Protein AF-A0A1F3CDJ4-F1 (afdb_monomer)

Structure (mmCIF, N/CA/C/O backbone):
data_AF-A0A1F3CDJ4-F1
#
_entry.id   AF-A0A1F3CDJ4-F1
#
loop_
_atom_site.group_PDB
_atom_site.id
_atom_site.type_symbol
_atom_site.label_atom_id
_atom_site.label_alt_id
_atom_site.label_comp_id
_atom_site.label_asym_id
_atom_site.label_entity_id
_atom_site.label_seq_id
_atom_site.pdbx_PDB_ins_code
_atom_site.Cartn_x
_atom_site.Cartn_y
_atom_site.Cartn_z
_atom_site.occupancy
_atom_site.B_iso_or_equiv
_atom_site.auth_seq_id
_atom_site.auth_comp_id
_atom_site.auth_asym_id
_atom_site.auth_atom_id
_atom_site.pdbx_PDB_model_num
ATOM 1 N N . GLN A 1 1 ? 16.423 -4.834 -14.154 1.00 79.31 1 GLN A N 1
ATOM 2 C CA . GLN A 1 1 ? 15.509 -4.507 -15.271 1.00 79.31 1 GLN A CA 1
ATOM 3 C C . GLN A 1 1 ? 14.191 -3.932 -14.757 1.00 79.31 1 GLN A C 1
ATOM 5 O O . GLN A 1 1 ? 13.836 -2.858 -15.217 1.00 79.31 1 GLN A O 1
ATOM 10 N N . LEU A 1 2 ? 13.538 -4.529 -13.748 1.00 88.25 2 LEU A N 1
ATOM 11 C CA . LEU A 1 2 ? 12.304 -3.967 -13.167 1.00 88.25 2 LEU A CA 1
ATOM 12 C C . LEU A 1 2 ? 12.450 -2.545 -12.601 1.00 88.25 2 LEU A C 1
ATOM 14 O O . LEU A 1 2 ? 11.589 -1.713 -12.847 1.00 88.25 2 LEU A O 1
ATOM 18 N N . ALA A 1 3 ? 13.559 -2.225 -11.926 1.00 91.75 3 ALA A N 1
ATOM 19 C CA . ALA A 1 3 ? 13.799 -0.868 -11.419 1.00 91.75 3 ALA A CA 1
ATOM 20 C C . ALA A 1 3 ? 13.707 0.211 -12.522 1.00 91.75 3 ALA A C 1
ATOM 22 O O . ALA A 1 3 ? 13.086 1.249 -12.319 1.00 91.75 3 ALA A O 1
ATOM 23 N N . ALA A 1 4 ? 14.233 -0.077 -13.720 1.00 93.12 4 ALA A N 1
ATOM 24 C CA . ALA A 1 4 ? 14.159 0.831 -14.864 1.00 93.12 4 ALA A CA 1
ATOM 25 C C . ALA A 1 4 ? 12.726 0.976 -15.405 1.00 93.12 4 ALA A C 1
ATOM 27 O O . ALA A 1 4 ? 12.320 2.082 -15.734 1.00 93.12 4 ALA A O 1
ATOM 28 N N . VAL A 1 5 ? 11.954 -0.118 -15.441 1.00 94.12 5 VAL A N 1
ATOM 29 C CA . VAL A 1 5 ? 10.531 -0.109 -15.840 1.00 94.12 5 VAL A CA 1
ATOM 30 C C . VAL A 1 5 ? 9.687 0.749 -14.893 1.00 94.12 5 VAL A C 1
ATOM 32 O O . VAL A 1 5 ? 8.741 1.400 -15.319 1.00 94.12 5 VAL A O 1
ATOM 35 N N . LEU A 1 6 ? 10.046 0.779 -13.610 1.00 94.00 6 LEU A N 1
ATOM 36 C CA . LEU A 1 6 ? 9.374 1.587 -12.592 1.00 94.00 6 LEU A CA 1
ATOM 37 C C . LEU A 1 6 ? 9.964 2.996 -12.432 1.00 94.00 6 LEU A C 1
ATOM 39 O O . LEU A 1 6 ? 9.546 3.713 -11.518 1.00 94.00 6 LEU A O 1
ATOM 43 N N . GLU A 1 7 ? 10.937 3.366 -13.271 1.00 94.62 7 GLU A N 1
ATOM 44 C CA . GLU A 1 7 ? 11.663 4.641 -13.232 1.00 94.62 7 GLU A CA 1
ATOM 45 C C . GLU A 1 7 ? 12.269 4.959 -11.849 1.00 94.62 7 GLU A C 1
ATOM 47 O O . GLU A 1 7 ? 12.207 6.081 -11.345 1.00 94.62 7 GLU A O 1
ATOM 52 N N . ILE A 1 8 ? 12.856 3.946 -11.205 1.00 95.44 8 ILE A N 1
ATOM 53 C CA . ILE A 1 8 ? 13.523 4.048 -9.898 1.00 95.44 8 ILE A CA 1
ATOM 54 C C . ILE A 1 8 ? 14.904 3.398 -9.925 1.00 95.44 8 ILE A C 1
ATOM 56 O O . ILE A 1 8 ? 15.231 2.581 -10.785 1.00 95.44 8 ILE A O 1
ATOM 60 N N . ASP A 1 9 ? 15.728 3.738 -8.939 1.00 96.12 9 ASP A N 1
ATOM 61 C CA . ASP A 1 9 ? 17.006 3.073 -8.736 1.00 96.12 9 ASP A CA 1
ATOM 62 C C . ASP A 1 9 ? 16.832 1.668 -8.128 1.00 96.12 9 ASP A C 1
ATOM 64 O O . ASP A 1 9 ? 15.841 1.353 -7.458 1.00 96.12 9 ASP A O 1
ATOM 68 N N . THR A 1 10 ? 17.834 0.814 -8.337 1.00 95.44 10 THR A N 1
ATOM 69 C CA . THR A 1 10 ? 17.837 -0.567 -7.839 1.00 95.44 10 THR A CA 1
ATOM 70 C C . THR A 1 10 ? 17.719 -0.643 -6.317 1.00 95.44 10 THR A C 1
ATOM 72 O O . THR A 1 10 ? 17.049 -1.541 -5.817 1.00 95.44 10 THR A O 1
ATOM 75 N N . ALA A 1 11 ? 18.312 0.286 -5.558 1.00 95.81 11 ALA A N 1
ATOM 76 C CA . ALA A 1 11 ? 18.235 0.245 -4.098 1.00 95.81 11 ALA A CA 1
ATOM 77 C C . ALA A 1 11 ? 16.816 0.565 -3.601 1.00 95.81 11 ALA A C 1
ATOM 79 O O . ALA A 1 11 ? 16.332 -0.078 -2.668 1.00 95.81 11 ALA A O 1
ATOM 80 N N . THR A 1 12 ? 16.126 1.510 -4.243 1.00 95.38 12 THR A N 1
ATOM 81 C CA . THR A 1 12 ? 14.702 1.777 -4.009 1.00 95.38 12 THR A CA 1
ATOM 82 C C . THR A 1 12 ? 13.851 0.557 -4.340 1.00 95.38 12 THR A C 1
ATOM 84 O O . THR A 1 12 ? 12.997 0.192 -3.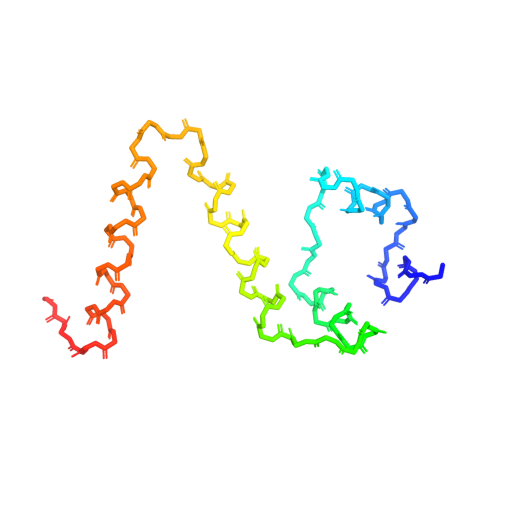535 1.00 95.38 12 THR A O 1
ATOM 87 N N . TYR A 1 13 ? 14.105 -0.099 -5.473 1.00 94.94 13 TYR A N 1
ATOM 88 C CA . TYR A 1 13 ? 13.390 -1.318 -5.845 1.00 94.94 13 TYR A CA 1
ATOM 89 C C . TYR A 1 13 ? 13.610 -2.454 -4.828 1.00 94.94 13 TYR A C 1
ATOM 91 O O . TYR A 1 13 ? 12.639 -3.031 -4.350 1.00 94.94 13 TYR A O 1
ATOM 99 N N . CYS A 1 14 ? 14.844 -2.694 -4.373 1.00 94.81 14 CYS A N 1
ATOM 100 C CA . CYS A 1 14 ? 15.118 -3.705 -3.345 1.00 94.81 14 CYS A CA 1
ATOM 101 C C . CYS A 1 14 ? 14.404 -3.422 -2.013 1.00 94.81 14 CYS A C 1
ATOM 103 O O . CYS A 1 14 ? 13.998 -4.351 -1.321 1.00 94.81 14 CYS A O 1
ATOM 105 N N . LYS A 1 15 ? 14.236 -2.147 -1.635 1.00 96.44 15 LYS A N 1
ATOM 106 C CA . LYS A 1 15 ? 13.439 -1.777 -0.452 1.00 96.44 15 LYS A CA 1
ATOM 107 C C . LYS A 1 15 ? 11.959 -2.111 -0.638 1.00 96.44 15 LYS A C 1
ATOM 109 O O . LYS A 1 15 ? 11.306 -2.485 0.329 1.00 96.44 15 LYS A O 1
ATOM 114 N N . ILE A 1 16 ? 11.440 -1.987 -1.861 1.00 93.88 16 ILE A N 1
ATOM 115 C CA . ILE A 1 16 ? 10.065 -2.383 -2.188 1.00 93.88 16 ILE A CA 1
ATOM 116 C C . ILE A 1 16 ? 9.902 -3.899 -2.075 1.00 93.88 16 ILE A C 1
ATOM 118 O O . ILE A 1 16 ? 8.979 -4.353 -1.409 1.00 93.88 16 ILE A O 1
ATOM 122 N N . GLU A 1 17 ? 10.827 -4.680 -2.635 1.00 90.88 17 GLU A N 1
ATOM 123 C CA . GLU A 1 17 ? 10.779 -6.150 -2.565 1.00 90.88 17 GLU A CA 1
ATOM 124 C C . GLU A 1 17 ? 10.834 -6.689 -1.130 1.00 90.88 17 GLU A C 1
ATOM 126 O O . GLU A 1 17 ? 10.225 -7.712 -0.830 1.00 90.88 17 GLU A O 1
ATOM 131 N N . ARG A 1 18 ? 11.529 -5.989 -0.224 1.00 94.06 18 ARG A N 1
ATOM 132 C CA . ARG A 1 18 ? 11.598 -6.348 1.202 1.00 94.06 18 ARG A CA 1
ATOM 133 C C . ARG A 1 18 ? 10.446 -5.792 2.045 1.00 94.06 18 ARG A C 1
ATOM 135 O O . ARG A 1 18 ? 10.429 -6.012 3.251 1.00 94.06 18 ARG A O 1
ATOM 142 N N . GLY A 1 19 ? 9.518 -5.037 1.452 1.00 89.69 19 GLY A N 1
ATOM 143 C CA . GLY A 1 19 ? 8.433 -4.371 2.182 1.00 89.69 19 GLY A CA 1
ATOM 144 C C . GLY A 1 19 ? 8.878 -3.179 3.044 1.00 89.69 19 GLY A C 1
ATOM 145 O O . GLY A 1 19 ? 8.069 -2.598 3.758 1.00 89.69 19 GLY A O 1
ATOM 146 N N . GLU A 1 20 ? 10.144 -2.763 2.961 1.00 93.06 20 GLU A N 1
ATOM 147 C CA . GLU A 1 20 ? 10.699 -1.612 3.693 1.00 93.06 20 GLU A CA 1
ATOM 148 C C . GLU A 1 20 ? 10.214 -0.271 3.120 1.00 93.06 20 GLU A C 1
ATOM 150 O O . GLU A 1 20 ? 10.273 0.767 3.783 1.00 93.06 20 GLU A O 1
ATOM 155 N N . ARG A 1 21 ? 9.776 -0.265 1.856 1.00 93.31 21 ARG A N 1
ATOM 156 C CA . ARG A 1 21 ? 9.246 0.913 1.167 1.00 93.31 21 ARG A CA 1
ATOM 157 C C . ARG A 1 21 ? 8.038 0.530 0.329 1.00 93.31 21 ARG A C 1
ATOM 159 O O . ARG A 1 21 ? 8.079 -0.436 -0.417 1.00 93.31 21 ARG A O 1
ATOM 166 N N . ARG A 1 22 ? 6.981 1.338 0.368 1.00 93.00 22 ARG A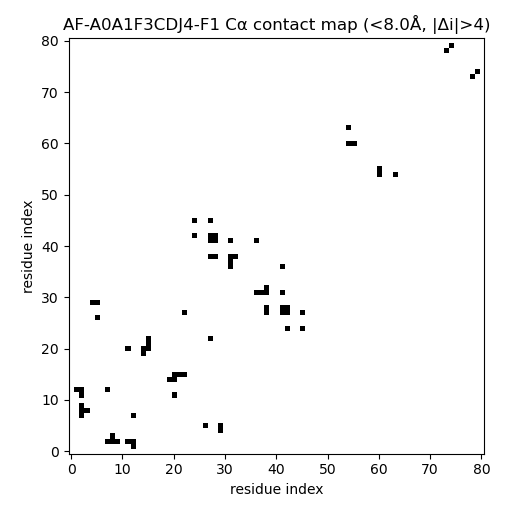 N 1
ATOM 167 C CA . ARG A 1 22 ? 5.826 1.141 -0.514 1.00 93.00 22 ARG A CA 1
ATOM 168 C C . ARG A 1 22 ? 6.103 1.691 -1.919 1.00 93.00 22 ARG A C 1
ATOM 170 O O . ARG A 1 22 ? 6.649 2.788 -2.061 1.00 93.00 22 ARG A O 1
ATOM 177 N N . ALA A 1 23 ? 5.689 0.949 -2.946 1.00 94.44 23 ALA A N 1
ATOM 178 C CA . ALA A 1 23 ? 5.639 1.441 -4.324 1.00 94.44 23 ALA A CA 1
ATOM 179 C C . ALA A 1 23 ? 4.619 2.586 -4.467 1.00 94.44 23 ALA A C 1
ATOM 181 O O . ALA A 1 23 ? 3.650 2.665 -3.712 1.00 94.44 23 ALA A O 1
ATOM 182 N N . LYS A 1 24 ? 4.796 3.472 -5.446 1.00 94.94 24 LYS A N 1
ATOM 183 C CA . LYS A 1 24 ? 3.763 4.461 -5.791 1.00 94.94 24 LYS A CA 1
ATOM 184 C C . LYS A 1 24 ? 2.569 3.783 -6.465 1.00 94.94 24 LYS A C 1
ATOM 186 O O . LYS A 1 24 ? 2.724 2.736 -7.087 1.00 94.94 24 LYS A O 1
ATOM 191 N N . ARG A 1 25 ? 1.386 4.397 -6.402 1.00 95.00 25 ARG A N 1
ATOM 192 C CA . ARG A 1 25 ? 0.159 3.845 -7.003 1.00 95.00 25 ARG A CA 1
ATOM 193 C C . ARG A 1 25 ? 0.310 3.583 -8.506 1.00 95.00 25 ARG A C 1
ATOM 195 O O . ARG A 1 25 ? -0.158 2.567 -9.012 1.00 95.00 25 ARG A O 1
ATOM 202 N N . GLU A 1 26 ? 0.990 4.477 -9.217 1.00 94.94 26 GLU A N 1
ATOM 203 C CA . GLU A 1 26 ? 1.240 4.355 -10.656 1.00 94.94 26 GLU A CA 1
ATOM 204 C C . GLU A 1 26 ? 2.146 3.151 -10.948 1.00 94.94 26 GLU A C 1
ATOM 206 O O . GLU A 1 26 ? 1.894 2.387 -11.874 1.00 94.94 26 GLU A O 1
ATOM 211 N N . GLN A 1 27 ? 3.144 2.917 -10.092 1.00 95.38 27 GLN A N 1
ATOM 212 C CA . GLN A 1 27 ? 4.054 1.775 -10.197 1.00 95.38 27 GLN A CA 1
ATOM 213 C C . GLN A 1 27 ? 3.338 0.446 -9.956 1.00 95.38 27 GLN A C 1
ATOM 215 O O . GLN A 1 27 ? 3.656 -0.536 -10.614 1.00 95.38 27 GLN A O 1
ATOM 220 N N . VAL A 1 28 ? 2.338 0.411 -9.070 1.00 95.62 28 VAL A N 1
ATOM 221 C CA . VAL A 1 28 ? 1.489 -0.777 -8.874 1.00 95.62 28 VAL A CA 1
ATOM 222 C C . VAL A 1 28 ? 0.750 -1.141 -10.158 1.00 95.62 28 VAL A C 1
ATOM 224 O O . VAL A 1 28 ? 0.649 -2.315 -10.491 1.00 95.62 28 VAL A O 1
ATOM 227 N N . SER A 1 29 ? 0.282 -0.141 -10.909 1.00 94.38 29 SER A N 1
ATOM 228 C CA . SER A 1 29 ? -0.373 -0.384 -12.200 1.00 94.38 29 SER A CA 1
ATOM 229 C C . SER A 1 29 ? 0.597 -0.987 -13.216 1.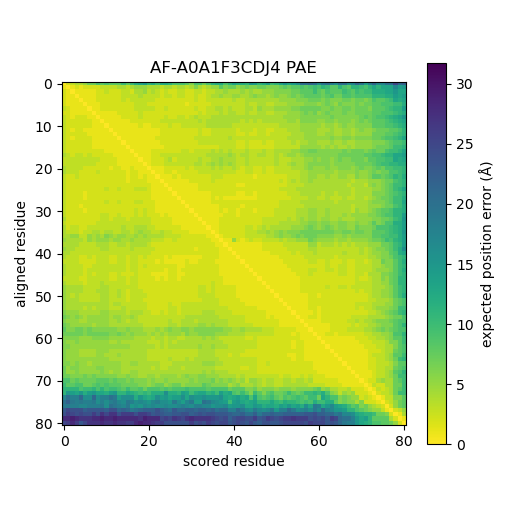00 94.38 29 SER A C 1
ATOM 231 O O . SER A 1 29 ? 0.263 -1.975 -13.854 1.00 94.38 29 SER A O 1
ATOM 233 N N . ILE A 1 30 ? 1.816 -0.445 -13.305 1.00 95.12 30 ILE A N 1
ATOM 234 C CA . ILE A 1 30 ? 2.866 -0.967 -14.194 1.00 95.12 30 ILE A CA 1
ATOM 235 C C . ILE A 1 30 ? 3.241 -2.407 -13.815 1.00 95.12 30 ILE A C 1
ATOM 237 O O . ILE A 1 30 ? 3.420 -3.252 -14.687 1.00 95.12 30 ILE A O 1
ATOM 241 N N . LEU A 1 31 ? 3.345 -2.701 -12.515 1.00 93.62 31 LEU A N 1
ATOM 242 C CA . LEU A 1 31 ? 3.618 -4.052 -12.021 1.00 93.62 31 LEU A CA 1
ATOM 243 C C . LEU A 1 31 ? 2.483 -5.023 -12.346 1.00 93.62 31 LEU A C 1
ATOM 245 O O . LEU A 1 31 ? 2.763 -6.174 -12.666 1.00 93.62 31 LEU A O 1
ATOM 249 N N . ALA A 1 32 ? 1.229 -4.570 -12.284 1.00 94.69 32 ALA A N 1
ATOM 250 C CA . ALA A 1 32 ? 0.090 -5.402 -12.645 1.00 94.69 32 ALA A CA 1
ATOM 251 C C . ALA A 1 32 ? 0.139 -5.822 -14.118 1.00 94.69 32 ALA A C 1
ATOM 253 O O . ALA A 1 32 ? -0.003 -7.004 -14.422 1.00 94.69 32 ALA A O 1
ATOM 254 N N . ASP A 1 33 ? 0.424 -4.866 -15.005 1.00 94.06 33 ASP A N 1
ATOM 255 C CA . ASP A 1 33 ? 0.553 -5.117 -16.440 1.00 94.06 33 ASP A CA 1
ATOM 256 C C . ASP A 1 33 ? 1.763 -6.020 -16.740 1.00 94.06 33 ASP A C 1
ATOM 258 O O . ASP A 1 33 ? 1.666 -6.951 -17.535 1.00 94.06 33 ASP A O 1
ATOM 262 N N . LEU A 1 34 ? 2.898 -5.788 -16.068 1.00 93.44 34 LEU A N 1
ATOM 263 C CA . LEU A 1 34 ? 4.129 -6.562 -16.260 1.00 93.44 34 LEU A CA 1
ATOM 264 C C . LEU A 1 34 ? 3.996 -8.025 -15.817 1.00 93.44 34 LEU A C 1
ATOM 266 O O . LEU A 1 34 ? 4.603 -8.905 -16.422 1.00 93.44 34 LEU A O 1
ATOM 270 N N . PHE A 1 35 ? 3.256 -8.271 -14.738 1.00 92.25 35 PHE A N 1
ATOM 271 C CA . PHE A 1 35 ? 3.053 -9.609 -14.185 1.00 92.25 35 PHE A CA 1
ATOM 272 C C . PHE A 1 35 ? 1.747 -10.264 -14.637 1.00 92.25 35 PHE A C 1
ATOM 274 O O . PHE A 1 35 ? 1.404 -11.321 -14.111 1.00 92.25 35 PHE A O 1
ATOM 281 N N . GLU A 1 36 ? 1.027 -9.650 -15.581 1.00 94.88 36 GLU A N 1
ATOM 282 C CA . GLU A 1 36 ? -0.244 -10.156 -16.116 1.00 94.88 36 GLU A CA 1
ATOM 283 C C . GLU A 1 36 ? -1.256 -10.502 -15.006 1.00 94.88 36 GLU A C 1
ATOM 285 O O . GLU A 1 36 ? -1.940 -11.525 -15.035 1.00 94.88 36 GLU A O 1
ATOM 290 N N . THR A 1 37 ? -1.331 -9.644 -13.987 1.00 94.62 37 THR A N 1
ATOM 291 C CA . THR A 1 37 ? -2.190 -9.830 -12.812 1.00 94.62 37 THR A CA 1
ATOM 292 C C . THR A 1 37 ? -3.338 -8.826 -12.789 1.00 94.62 37 THR A C 1
ATOM 294 O O . THR A 1 37 ? -3.323 -7.793 -13.460 1.00 94.62 37 THR A O 1
ATOM 297 N N . GLU A 1 38 ? -4.371 -9.134 -12.007 1.00 95.44 38 GLU A N 1
ATOM 298 C CA . GLU A 1 38 ? -5.547 -8.290 -11.869 1.00 95.44 38 GLU A CA 1
ATOM 299 C C . GLU A 1 38 ? -5.180 -6.963 -11.190 1.00 95.44 38 GLU A C 1
ATOM 301 O O . GLU A 1 38 ? -4.922 -6.876 -9.985 1.00 95.44 38 GLU A O 1
ATOM 306 N N . LYS A 1 39 ? -5.172 -5.897 -11.992 1.00 94.69 39 LYS A N 1
ATOM 307 C CA . LYS A 1 39 ? -4.814 -4.543 -11.565 1.00 94.69 39 LYS A CA 1
ATOM 308 C C . LYS A 1 39 ? -5.656 -4.042 -10.395 1.00 94.69 39 LYS A C 1
ATOM 310 O O . LYS A 1 39 ? -5.107 -3.445 -9.469 1.00 94.69 39 LYS A O 1
ATOM 315 N N . ASP A 1 40 ? -6.963 -4.290 -10.424 1.00 95.44 40 ASP A N 1
ATOM 316 C CA . ASP A 1 40 ? -7.876 -3.838 -9.372 1.00 95.44 40 ASP A CA 1
ATOM 317 C C . ASP A 1 40 ? -7.587 -4.544 -8.049 1.00 95.44 40 ASP A C 1
ATOM 319 O O . ASP A 1 40 ? -7.484 -3.887 -7.011 1.00 95.44 40 ASP A O 1
ATOM 323 N N . LEU A 1 41 ? -7.344 -5.857 -8.085 1.00 95.25 41 LEU A N 1
ATOM 324 C CA . LEU A 1 41 ? -6.914 -6.615 -6.914 1.00 95.25 41 LEU A CA 1
ATOM 325 C C . LEU A 1 41 ? -5.614 -6.049 -6.327 1.00 95.25 41 LEU A C 1
ATOM 327 O O . LEU A 1 41 ? -5.539 -5.792 -5.124 1.00 95.25 41 LEU A O 1
ATOM 331 N N . LEU A 1 42 ? -4.601 -5.805 -7.163 1.00 95.69 42 LEU A N 1
ATOM 332 C CA . LEU A 1 42 ? -3.309 -5.313 -6.688 1.00 95.69 42 LEU A CA 1
ATOM 333 C C . LEU A 1 42 ? -3.403 -3.887 -6.120 1.00 95.69 42 LEU A C 1
ATOM 335 O O . LEU A 1 42 ? -2.799 -3.581 -5.089 1.00 95.69 42 LEU A O 1
ATOM 339 N N . LEU A 1 43 ? -4.202 -3.018 -6.745 1.00 96.38 43 LEU A N 1
ATOM 340 C CA . LEU A 1 43 ? -4.475 -1.674 -6.236 1.00 96.38 43 LEU A CA 1
ATOM 341 C C . LEU A 1 43 ? -5.256 -1.701 -4.919 1.00 96.38 43 LEU A C 1
ATOM 343 O O . LEU A 1 43 ? -4.971 -0.880 -4.044 1.00 96.38 43 LEU A O 1
ATOM 347 N N . ASN A 1 44 ? -6.203 -2.630 -4.761 1.00 95.75 44 ASN A N 1
ATOM 348 C CA . ASN A 1 44 ? -6.953 -2.816 -3.520 1.00 95.75 44 ASN A CA 1
ATOM 349 C C . ASN A 1 44 ? -6.032 -3.262 -2.380 1.00 95.75 44 ASN A C 1
ATOM 351 O O . ASN A 1 44 ? -6.066 -2.660 -1.308 1.00 95.75 44 ASN A O 1
ATOM 355 N N . LEU A 1 45 ? -5.159 -4.246 -2.621 1.00 95.31 45 LEU A N 1
ATOM 356 C CA . LEU A 1 45 ? -4.168 -4.698 -1.638 1.00 95.31 45 LEU A CA 1
ATOM 357 C C . LEU A 1 45 ? -3.198 -3.576 -1.250 1.00 95.31 45 LEU A C 1
ATOM 359 O O . LEU A 1 45 ? -2.931 -3.362 -0.070 1.00 95.31 45 LEU A O 1
ATOM 363 N N . TRP A 1 46 ? -2.719 -2.808 -2.229 1.00 95.94 46 TRP A N 1
ATOM 364 C CA . TRP A 1 46 ? -1.847 -1.660 -1.982 1.00 95.94 46 TRP A CA 1
ATOM 365 C C . TRP A 1 46 ? -2.515 -0.579 -1.114 1.00 95.94 46 TRP A C 1
ATOM 367 O O . TRP A 1 46 ? -1.875 -0.001 -0.233 1.00 95.94 46 TRP A O 1
ATOM 377 N N . LEU A 1 47 ? -3.805 -0.311 -1.345 1.00 95.75 47 LEU A N 1
ATOM 378 C CA . LEU A 1 47 ? -4.606 0.629 -0.554 1.00 95.75 47 LEU A CA 1
ATOM 379 C C . LEU A 1 47 ? -4.869 0.109 0.858 1.00 95.75 47 LEU A C 1
ATOM 381 O O . LEU A 1 47 ? -4.737 0.872 1.811 1.00 95.75 47 LEU A O 1
ATOM 385 N N . ALA A 1 48 ? -5.214 -1.171 0.994 1.00 94.75 48 ALA A N 1
ATOM 386 C CA . ALA A 1 48 ? -5.437 -1.810 2.285 1.00 94.75 48 ALA A CA 1
ATOM 387 C C . ALA A 1 48 ? -4.180 -1.733 3.156 1.00 94.75 48 ALA A C 1
ATOM 389 O O . ALA A 1 48 ? -4.249 -1.284 4.295 1.00 94.75 48 ALA A O 1
ATOM 390 N N . GLU A 1 49 ? -3.019 -2.050 2.582 1.00 92.75 49 GLU A N 1
ATOM 391 C CA . GLU A 1 49 ? -1.723 -1.899 3.243 1.00 92.75 49 GLU A CA 1
ATOM 392 C C . GLU A 1 49 ? -1.473 -0.433 3.643 1.00 92.75 49 GLU A C 1
ATOM 394 O O . GLU A 1 49 ? -0.957 -0.147 4.725 1.00 92.75 49 GLU A O 1
ATOM 399 N N . HIS A 1 50 ? -1.893 0.534 2.816 1.00 93.94 50 HIS A N 1
ATOM 400 C CA . HIS A 1 50 ? -1.810 1.949 3.178 1.00 93.94 50 HIS A CA 1
ATOM 401 C C . HIS A 1 50 ? -2.661 2.331 4.372 1.00 93.94 50 HIS A C 1
ATOM 403 O O . HIS A 1 50 ? -2.134 2.952 5.297 1.00 93.94 50 HIS A O 1
ATOM 409 N N . ILE A 1 51 ? -3.926 1.943 4.372 1.00 95.12 51 ILE A N 1
ATOM 410 C CA . ILE A 1 51 ? -4.829 2.211 5.484 1.00 95.12 51 ILE A CA 1
ATOM 411 C C . ILE A 1 51 ? -4.302 1.525 6.747 1.00 95.12 51 ILE A C 1
ATOM 413 O O . ILE A 1 51 ? -4.172 2.179 7.778 1.00 95.12 51 ILE A O 1
ATOM 417 N N . TYR A 1 52 ? -3.888 0.259 6.646 1.00 94.44 52 TYR A N 1
ATOM 418 C CA . TYR A 1 52 ? -3.284 -0.479 7.751 1.00 94.44 52 TYR A CA 1
ATOM 419 C C . TYR A 1 52 ? -2.070 0.257 8.324 1.00 94.44 52 TYR A C 1
ATOM 421 O O . TYR A 1 52 ? -2.011 0.492 9.523 1.00 94.44 52 TYR A O 1
ATOM 429 N N . SER A 1 53 ? -1.148 0.734 7.480 1.00 94.06 53 SER A N 1
ATOM 430 C CA . SER A 1 53 ? 0.034 1.469 7.951 1.00 94.06 53 SER A CA 1
ATOM 431 C C . SER A 1 53 ? -0.273 2.763 8.712 1.00 94.06 53 SER A C 1
ATOM 433 O O . SER A 1 53 ? 0.587 3.220 9.458 1.00 94.06 53 SER A O 1
ATOM 435 N N . VAL A 1 54 ? -1.461 3.348 8.516 1.00 95.88 54 VAL A N 1
ATOM 436 C CA . VAL A 1 54 ? -1.917 4.539 9.247 1.00 95.88 54 VAL A CA 1
ATOM 437 C C . VAL A 1 54 ? -2.471 4.166 10.621 1.00 95.88 54 VAL A C 1
ATOM 439 O O . VAL A 1 54 ? -2.269 4.920 11.562 1.00 95.88 54 VAL A O 1
ATOM 442 N N . VAL A 1 55 ? -3.151 3.022 10.744 1.00 96.94 55 VAL A N 1
ATOM 443 C CA . VAL A 1 55 ? -3.867 2.636 11.975 1.00 96.94 55 VAL A CA 1
ATOM 444 C C . VAL A 1 55 ? -3.159 1.561 12.803 1.00 96.94 55 VAL A C 1
ATOM 446 O O . VAL A 1 5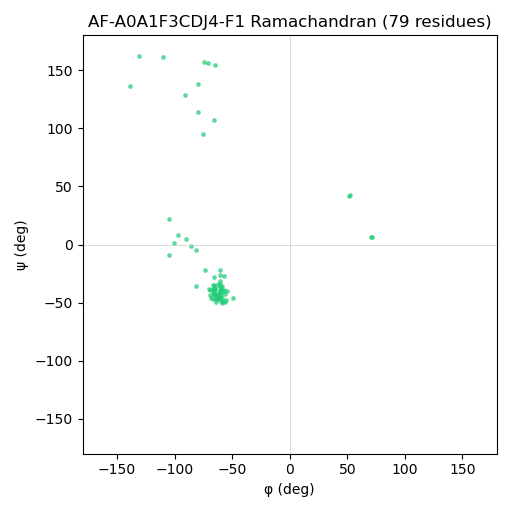5 ? -3.586 1.279 13.912 1.00 96.94 55 VAL A O 1
ATOM 449 N N . LYS A 1 56 ? -2.093 0.935 12.291 1.00 95.25 56 LYS A N 1
ATOM 450 C CA . LYS A 1 56 ? -1.457 -0.260 12.883 1.00 95.25 56 LYS A CA 1
ATOM 451 C C . LYS A 1 56 ? -0.978 -0.107 14.332 1.00 95.25 56 LYS A C 1
ATOM 453 O O . LYS A 1 56 ? -0.879 -1.115 15.023 1.00 95.25 56 LYS A O 1
ATOM 458 N N . ASP A 1 57 ? -0.657 1.112 14.758 1.00 97.12 57 ASP A N 1
ATOM 459 C CA . ASP A 1 57 ? -0.114 1.406 16.089 1.00 97.12 57 ASP A CA 1
ATOM 460 C C . ASP A 1 57 ? -1.199 1.949 17.044 1.00 97.12 57 ASP A C 1
ATOM 462 O O . ASP A 1 57 ? -0.913 2.259 18.199 1.00 97.12 57 ASP A O 1
ATOM 466 N N . GLU A 1 58 ? -2.448 2.051 16.578 1.00 97.62 58 GLU A N 1
ATOM 467 C CA . GLU A 1 58 ? -3.586 2.533 17.358 1.00 97.62 58 GLU A CA 1
ATOM 468 C C . GLU A 1 58 ? -4.290 1.370 18.069 1.00 97.62 58 GLU A C 1
ATOM 470 O O . GLU A 1 58 ? -4.710 0.395 17.442 1.00 97.62 58 GLU A O 1
ATOM 475 N N . GLU A 1 59 ? -4.503 1.487 19.382 1.00 97.62 59 GLU A N 1
ATOM 476 C CA . GLU A 1 59 ? -5.188 0.450 20.176 1.00 97.62 59 GLU A CA 1
ATOM 477 C C . GLU A 1 59 ? -6.629 0.189 19.704 1.00 97.62 59 GLU A C 1
ATOM 479 O O . GLU A 1 59 ? -7.171 -0.900 19.883 1.00 97.62 59 GLU A O 1
ATOM 484 N N . ASN A 1 60 ? -7.264 1.190 19.093 1.00 96.75 60 ASN A N 1
ATOM 485 C CA . ASN A 1 60 ? -8.644 1.152 18.619 1.00 96.75 60 ASN A CA 1
ATOM 486 C C . ASN A 1 60 ? -8.761 1.012 17.089 1.00 96.75 60 ASN A C 1
ATOM 488 O O . ASN A 1 60 ? -9.808 1.361 16.538 1.00 96.75 60 ASN A O 1
ATOM 492 N N . ALA A 1 61 ? -7.724 0.509 16.407 1.00 96.62 61 ALA A N 1
ATOM 493 C CA . ALA A 1 61 ? -7.668 0.398 14.947 1.00 96.62 61 ALA A CA 1
ATOM 494 C C . ALA A 1 61 ? -8.920 -0.250 14.326 1.00 96.62 61 ALA A C 1
ATOM 496 O O . ALA A 1 61 ? -9.477 0.288 13.373 1.00 96.62 61 ALA A O 1
ATOM 497 N N . GLU A 1 62 ? -9.399 -1.363 14.891 1.00 96.31 62 GLU A N 1
ATOM 498 C CA . GLU A 1 62 ? -10.597 -2.073 14.413 1.00 96.31 62 GLU A CA 1
ATOM 499 C C . GLU A 1 62 ? -11.835 -1.166 14.429 1.00 96.31 62 GLU A C 1
ATOM 501 O O . GLU A 1 62 ? -12.464 -0.947 13.398 1.00 96.31 62 GLU A O 1
ATOM 506 N N . LYS A 1 63 ? -12.096 -0.504 15.562 1.00 97.25 63 LYS A N 1
ATOM 507 C CA . LYS A 1 63 ? -13.219 0.431 15.703 1.00 97.25 63 LYS A CA 1
ATOM 508 C C . LYS A 1 63 ? -13.123 1.617 14.738 1.00 97.25 63 LYS A C 1
ATOM 510 O O . LYS A 1 63 ? -14.141 2.111 14.261 1.00 97.25 63 LYS A O 1
ATOM 515 N N . VAL A 1 64 ? -11.914 2.112 14.466 1.00 96.94 64 VAL A N 1
ATOM 516 C CA . VAL A 1 64 ? -11.701 3.183 13.478 1.00 96.94 64 VAL A CA 1
ATOM 517 C C . VAL A 1 64 ? -12.058 2.696 12.073 1.00 96.94 64 VAL A C 1
ATOM 519 O O . VAL A 1 64 ? -12.718 3.422 11.330 1.00 96.94 64 VAL A O 1
ATOM 522 N N . LEU A 1 65 ? -11.658 1.475 11.712 1.00 96.19 65 LEU A N 1
ATOM 523 C CA . LEU A 1 65 ? -11.976 0.882 10.413 1.00 96.19 65 LEU A CA 1
ATOM 5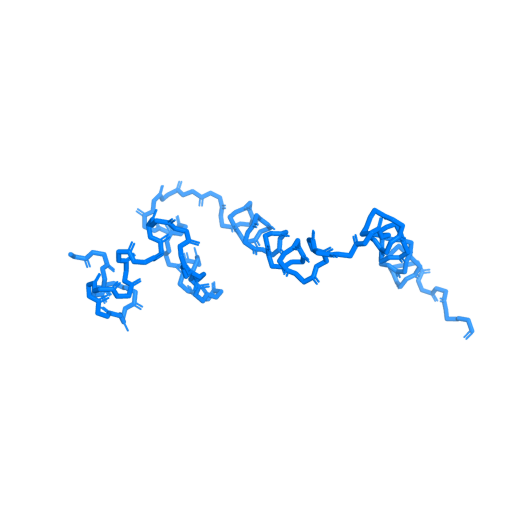24 C C . LEU A 1 65 ? -13.479 0.628 10.246 1.00 96.19 65 LEU A C 1
ATOM 526 O O . LEU A 1 65 ? -14.003 0.908 9.167 1.00 96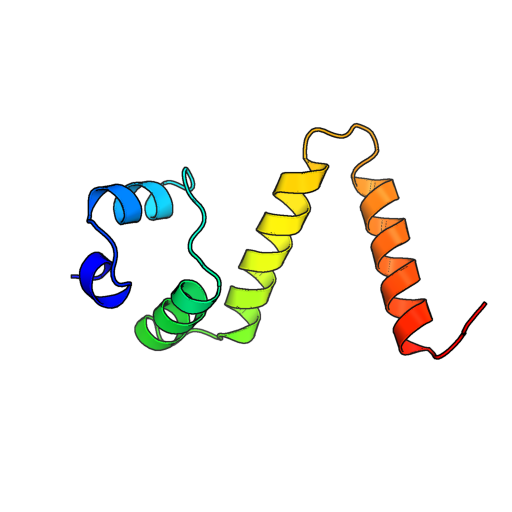.19 65 LEU A O 1
ATOM 530 N N . ASP A 1 66 ? -14.175 0.206 11.303 1.00 95.88 66 ASP A N 1
ATOM 531 C CA . ASP A 1 66 ? -15.636 0.058 11.300 1.00 95.88 66 ASP A CA 1
ATOM 532 C C . ASP A 1 66 ? -16.327 1.396 11.004 1.00 95.88 66 ASP A C 1
ATOM 534 O O . ASP A 1 66 ? -17.147 1.494 10.091 1.00 95.88 66 ASP A O 1
ATOM 538 N N . ILE A 1 67 ? -15.921 2.470 11.694 1.00 95.12 67 ILE A N 1
ATOM 539 C CA . ILE A 1 67 ? -16.452 3.823 11.457 1.00 95.12 67 ILE A CA 1
ATOM 540 C C . ILE A 1 67 ? -16.186 4.269 10.010 1.00 95.12 67 ILE A C 1
ATOM 542 O O . ILE A 1 67 ? -17.040 4.885 9.369 1.00 95.12 67 ILE A O 1
ATOM 546 N N . VAL A 1 68 ? -15.002 3.981 9.459 1.00 94.44 68 VAL A N 1
ATOM 547 C CA . VAL A 1 68 ? -14.690 4.279 8.051 1.00 94.44 68 VAL A CA 1
ATOM 548 C C . VAL A 1 68 ? -15.607 3.493 7.112 1.00 94.44 68 VAL A C 1
ATOM 550 O O . VAL A 1 68 ? -16.117 4.066 6.146 1.00 94.44 68 VAL A O 1
ATOM 553 N N . GLN A 1 69 ? -15.842 2.210 7.387 1.00 93.44 69 GLN A N 1
ATOM 554 C CA . GLN A 1 69 ? -16.722 1.366 6.584 1.00 93.44 69 GLN A CA 1
ATOM 555 C C . GLN A 1 69 ? -18.163 1.891 6.586 1.00 93.44 69 GLN A C 1
ATOM 557 O O . GLN A 1 69 ? -18.753 2.034 5.511 1.00 93.44 69 GLN A O 1
ATOM 562 N N . GLU A 1 70 ? -18.702 2.233 7.758 1.00 93.81 70 GLU A N 1
ATOM 563 C CA . GLU A 1 70 ? -20.031 2.835 7.910 1.00 93.81 70 GLU A CA 1
ATOM 564 C C . GLU A 1 70 ? -20.144 4.127 7.089 1.00 93.81 70 GLU A C 1
ATOM 566 O O . GLU A 1 70 ? -21.041 4.255 6.254 1.00 93.81 70 GLU A O 1
ATOM 571 N N . ASN A 1 71 ? -19.172 5.037 7.219 1.00 92.44 71 ASN A N 1
ATOM 572 C CA . ASN A 1 71 ? -19.145 6.298 6.470 1.00 92.44 71 ASN A CA 1
ATOM 573 C C . ASN A 1 71 ? -19.114 6.091 4.945 1.00 92.44 71 ASN A C 1
ATOM 575 O O . ASN A 1 71 ? -19.762 6.825 4.195 1.00 92.44 71 ASN A O 1
ATOM 579 N N . VAL A 1 72 ? -18.367 5.094 4.454 1.00 90.88 72 VAL A N 1
ATOM 580 C CA . VAL A 1 72 ? -18.321 4.762 3.018 1.00 90.88 72 VAL A CA 1
ATOM 581 C C . VAL A 1 72 ? -19.683 4.267 2.524 1.00 90.88 72 VAL A C 1
ATOM 583 O O . VAL A 1 72 ? -20.089 4.609 1.409 1.00 90.88 72 VAL A O 1
ATOM 586 N N . ILE A 1 73 ? -20.395 3.473 3.327 1.00 86.69 73 ILE A N 1
ATOM 587 C CA . ILE A 1 73 ? -21.744 2.989 3.004 1.00 86.69 73 ILE 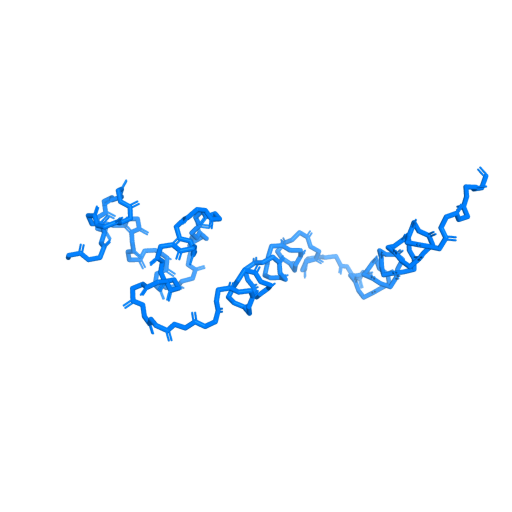A CA 1
ATOM 588 C C . ILE A 1 73 ? -22.743 4.152 3.015 1.00 86.69 73 ILE A C 1
ATOM 590 O O . ILE A 1 73 ? -23.516 4.293 2.064 1.00 86.69 73 ILE A O 1
ATOM 594 N N . GLU A 1 74 ? -22.703 5.020 4.028 1.00 82.81 74 GLU A N 1
ATOM 595 C CA . GLU A 1 74 ? -23.578 6.195 4.128 1.00 82.81 74 GLU A CA 1
ATOM 596 C C . GLU A 1 74 ? -23.387 7.153 2.944 1.00 82.81 74 GLU A C 1
ATOM 598 O O . GLU A 1 74 ? -24.366 7.553 2.307 1.00 82.81 74 GLU A O 1
ATOM 603 N N . TYR A 1 75 ? -22.134 7.443 2.571 1.00 76.19 75 TYR A N 1
ATOM 604 C CA . TYR A 1 75 ? -21.824 8.282 1.411 1.00 76.19 75 TYR A CA 1
ATOM 605 C C . TYR A 1 75 ? -22.390 7.698 0.110 1.00 76.19 75 TYR A C 1
ATOM 607 O O . TYR A 1 75 ? -22.993 8.418 -0.688 1.00 76.19 75 TYR A O 1
ATOM 615 N N . LYS A 1 76 ? -22.254 6.380 -0.096 1.00 74.31 76 LYS A N 1
ATOM 616 C CA . LYS A 1 76 ? -22.829 5.685 -1.263 1.00 74.31 76 LYS A CA 1
ATOM 617 C C . LYS A 1 76 ? -24.359 5.691 -1.262 1.00 74.31 76 LYS A C 1
ATOM 619 O O . LYS A 1 76 ? -24.961 5.662 -2.331 1.00 74.31 76 LYS A O 1
ATOM 624 N N . SER A 1 77 ? -24.975 5.757 -0.084 1.00 75.00 77 SER A N 1
ATOM 625 C CA .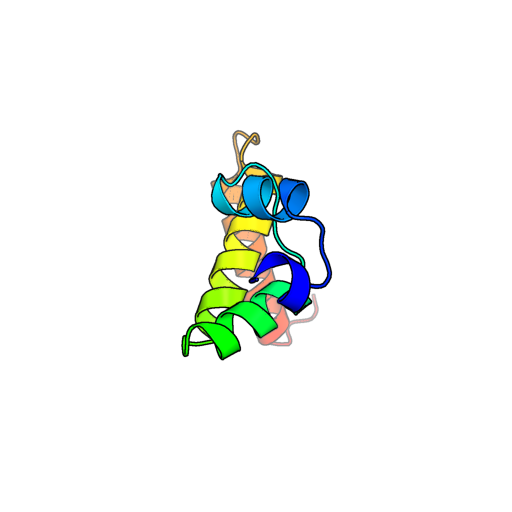 SER A 1 77 ? -26.431 5.759 0.098 1.00 75.00 77 SER A CA 1
ATOM 626 C C . SER A 1 77 ? -27.070 7.138 -0.123 1.00 75.00 77 SER A C 1
ATOM 628 O O . SER A 1 77 ? -28.292 7.259 -0.080 1.00 75.00 77 SER A O 1
ATOM 630 N N . GLY A 1 78 ? -26.274 8.191 -0.356 1.00 62.53 78 GLY A N 1
ATOM 631 C CA . GLY A 1 78 ? -26.770 9.549 -0.611 1.00 62.53 78 GLY A CA 1
ATOM 632 C C . GLY A 1 78 ? -27.386 10.248 0.608 1.00 62.53 78 GLY A C 1
ATOM 633 O O . GLY A 1 78 ? -27.922 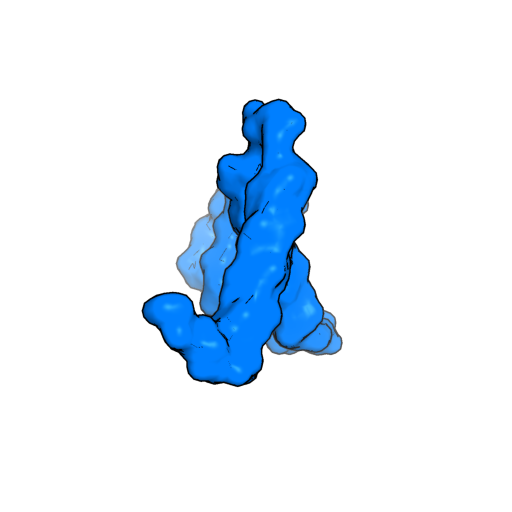11.348 0.468 1.00 62.53 78 GLY A O 1
ATOM 634 N N . PHE A 1 79 ? -27.300 9.651 1.800 1.00 52.16 79 PHE A N 1
ATOM 635 C CA . PHE A 1 79 ? -27.780 10.256 3.038 1.00 52.16 79 PHE A CA 1
ATOM 636 C C . PHE A 1 79 ? -26.797 11.348 3.474 1.00 52.16 79 PHE A C 1
ATOM 638 O O . PHE A 1 79 ? -25.774 11.094 4.103 1.00 52.16 79 PHE A O 1
ATOM 645 N N . LYS A 1 80 ? -27.092 12.593 3.095 1.00 50.47 80 LYS A N 1
ATOM 646 C CA . LYS A 1 80 ? -26.461 13.767 3.701 1.00 50.47 80 LYS A CA 1
ATOM 647 C C . LYS A 1 80 ? -27.164 14.037 5.026 1.00 50.47 80 LYS A C 1
ATOM 649 O O . LYS A 1 80 ? -28.357 14.334 5.025 1.00 50.47 80 LYS A O 1
ATOM 654 N N . LYS A 1 81 ? -26.427 13.869 6.121 1.00 53.09 81 LYS A N 1
ATOM 655 C CA . LYS A 1 81 ? -26.841 14.283 7.463 1.00 53.09 81 LYS A CA 1
ATOM 656 C C . LYS A 1 81 ? -27.018 15.798 7.540 1.00 53.09 81 LYS A C 1
ATOM 658 O O . LYS A 1 81 ? -26.244 16.506 6.852 1.00 53.09 81 LYS A O 1
#

Radius of gyration: 16.42 Å; Cα contacts (8 Å, |Δi|>4): 38; chains: 1; bounding box: 46×24×37 Å

Sequence (81 aa):
QLAAVLEIDTATYCKIERGERRAKREQVSILADLFETEKDLLLNLWLAEHIYSVVKDEENAEKVLDIVQENVIEYKSGFKK

Mean predicted aligned error: 4.95 Å

Nearest PDB structures (foldseek):
  2eby-assembly1_B  TM=6.761E-01  e=3.268E-02  Escherichia coli
  6lb3-assembly2_B  TM=7.421E-01  e=5.377E-01  Pseudomonas aeruginosa PAO1
  2icp-assembly1_A  TM=6.960E-01  e=5.060E-01  Escherichia coli CFT073
  7csy-assembly1_A  TM=6.447E-01  e=2.437E-01  Pseudomonas aeruginosa PAO1
  6jpi-assembly1_C  TM=6.275E-01  e=2.752E-01  Pseudomonas aeruginosa PAO1

pLDDT: mean 91.55, std 9.64, range [50.47, 97.62]

Foldseek 3Di:
DLCVLLVHDPVQVVCCVVVVDQRDLVSLQSVCVVVVHDSVVSSVVSVVVVLCVVQVVPPCSVVVVVVVVVVVVCVVVVDDD

Solvent-accessible surface area (backbone atoms only — not comparable to full-atom values): 4824 Å² total; per-residue (Å²): 112,68,27,64,77,62,75,45,53,63,70,60,42,54,30,36,80,69,67,78,37,84,75,55,75,70,45,52,49,53,50,17,65,74,66,76,46,64,46,68,61,54,52,50,52,55,48,51,54,51,55,44,72,74,36,72,88,45,96,56,35,67,64,52,52,50,53,52,50,52,51,56,52,39,60,74,65,66,64,78,128

Secondary structure (DSSP, 8-state):
-HHHHTTS-HHHHHHHHTTSSPPPHHHHHHHHHHTT--HHHHHHHHHHHHHHHHHTT-TTHHHHHHHHHHHHHHHHTT---